Protein AF-A0A392N2R5-F1 (afdb_monomer)

Mean predicted ali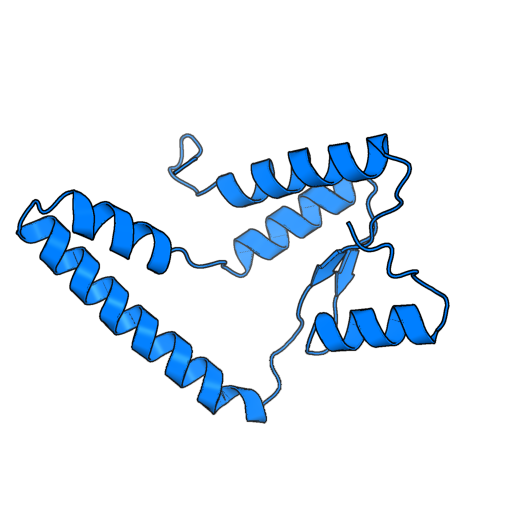gned error: 7.49 Å

Organism: NCBI:txid97028

Solvent-accessible surface area (backbone atoms only — not comparable to full-atom values): 7312 Å² total; per-residue (Å²): 133,51,53,51,99,87,65,50,77,42,52,67,51,53,52,50,50,59,50,52,50,54,40,46,74,70,71,44,84,71,71,48,62,38,63,38,57,78,56,78,86,48,52,64,58,53,48,53,57,50,51,58,38,54,53,36,47,53,52,27,52,53,21,58,77,67,68,37,64,72,50,32,56,56,25,52,69,68,55,68,72,88,47,71,63,59,50,53,53,44,53,50,49,37,52,75,72,71,38,55,75,44,77,23,80,31,54,25,68,61,45,52,53,50,34,39,76,67,70,76,41,78,88,75,80,129

Radius of gyration: 17.85 Å; Cα contacts (8 Å, |Δi|>4): 104; chains: 1; bounding box: 38×35×45 Å

Foldseek 3Di:
DDADPVRHDCVLVVVLVVVVVVCVVVVHQDEAEDFAAADPVCVVVVVVLVVVLVVLVVQCVVCVVVVVVVSVVVSVVSNDDDDPVSVVVSVVSCVVVVHHYHYDNGDRVVVVVVCCVVVNDPPPDD

pLDDT: mean 85.18, std 10.63, range [38.31, 97.56]

Secondary structure (DSSP, 8-state):
--B-TT--B-HHHHHHHHHHHHHHHTT----EEE--SPPGGGHHHHHHHHHHHHHHHHHHHHHHHTT-HHHHHHHHHHH----HHHHHHHHHHHHHTT--EEE-SS-HHHHHHHHHHTTS------

Sequence (126 aa):
MLTNEAGEVTSHLQGMFSRTIRLLEAGMKPVYVFDGKPPEMKNQELKKRLSKRAEATAGLSEAIETDNKEDIEKFSKRTVKVTKQHNDDCKRLLRLMGVPVVEAPSEAEAQCAALCKAGKASSHLL

Nearest PDB structures (foldseek):
  5k97-assembly1_A  TM=9.735E-01  e=6.599E-12  Homo sapiens
  5kse-assembly1_A  TM=9.691E-01  e=1.437E-11  Homo sapiens
  3q8l-assembly1_A  TM=9.740E-01  e=2.121E-11  Homo sapiens
  3q8m-assembly2_B  TM=9.835E-01  e=6.390E-11  Homo sapiens
  5um9-assembly1_A  TM=9.785E-01  e=5.988E-11  Homo sapiens

Structure (mmCIF, N/CA/C/O backbone):
data_AF-A0A392N2R5-F1
#
_entry.id   AF-A0A392N2R5-F1
#
loop_
_atom_site.group_PDB
_atom_site.id
_atom_site.type_symbol
_atom_site.label_atom_id
_atom_site.label_alt_id
_atom_site.label_comp_id
_atom_site.label_asym_id
_atom_site.label_entity_id
_atom_site.label_seq_id
_atom_site.pdbx_PDB_ins_code
_atom_site.Cartn_x
_atom_site.Cartn_y
_atom_site.Cartn_z
_atom_site.occupancy
_atom_site.B_iso_or_equiv
_atom_site.auth_seq_id
_atom_site.auth_comp_id
_atom_site.auth_asym_id
_atom_site.auth_atom_id
_atom_site.pdbx_PDB_model_num
ATOM 1 N N . MET A 1 1 ? -8.543 13.633 10.665 1.00 61.09 1 MET A N 1
ATOM 2 C CA . MET A 1 1 ? -8.623 12.572 9.633 1.00 61.09 1 MET A CA 1
ATOM 3 C C . MET A 1 1 ? -9.175 13.201 8.370 1.00 61.09 1 MET A C 1
ATOM 5 O O . MET A 1 1 ? -10.102 13.987 8.494 1.00 61.09 1 MET A O 1
ATOM 9 N N . LEU A 1 2 ? -8.608 12.912 7.198 1.00 75.12 2 LEU A N 1
ATOM 10 C CA . LEU A 1 2 ? -9.177 13.382 5.933 1.00 75.12 2 LEU A CA 1
ATOM 11 C C . LEU A 1 2 ? -10.258 12.399 5.496 1.00 75.12 2 LEU A C 1
ATOM 13 O O . LEU A 1 2 ? -10.019 11.188 5.491 1.00 75.12 2 LEU A O 1
ATOM 17 N N . THR A 1 3 ? -11.436 12.927 5.182 1.00 82.44 3 THR A N 1
ATOM 18 C CA . THR A 1 3 ? -12.599 12.146 4.751 1.00 82.44 3 THR A CA 1
ATOM 19 C C . THR A 1 3 ? -13.271 12.823 3.562 1.00 82.44 3 THR A C 1
ATOM 21 O O . THR A 1 3 ? -13.088 14.026 3.371 1.00 82.44 3 THR A O 1
ATOM 24 N N . ASN A 1 4 ? -13.981 12.059 2.733 1.00 82.69 4 ASN A N 1
ATOM 25 C CA . ASN A 1 4 ? -14.879 12.625 1.722 1.00 82.69 4 ASN A CA 1
ATOM 26 C C . ASN A 1 4 ? -16.245 12.984 2.341 1.00 82.69 4 ASN A C 1
ATOM 28 O O . ASN A 1 4 ? -16.473 12.770 3.531 1.00 82.69 4 ASN A O 1
ATOM 32 N N . GLU A 1 5 ? -17.166 13.506 1.530 1.00 83.50 5 GLU A N 1
ATOM 33 C CA . GLU A 1 5 ? -18.522 13.882 1.965 1.00 83.50 5 GLU A CA 1
ATOM 34 C C . GLU A 1 5 ? -19.337 12.702 2.528 1.00 83.50 5 GLU A C 1
ATOM 36 O O . GLU A 1 5 ? -20.225 12.906 3.350 1.00 83.50 5 GLU A O 1
ATOM 41 N N . ALA A 1 6 ? -19.004 11.464 2.145 1.00 81.12 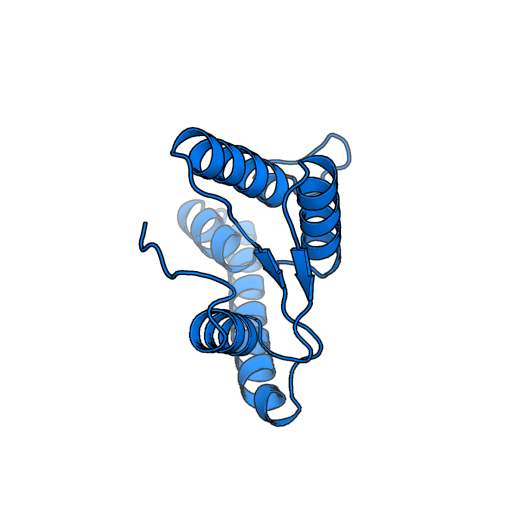6 ALA A N 1
ATOM 42 C CA . ALA A 1 6 ? -19.607 10.240 2.675 1.00 81.12 6 ALA A CA 1
ATOM 43 C C . ALA A 1 6 ? -18.946 9.743 3.982 1.00 81.12 6 ALA A C 1
ATOM 45 O O . ALA A 1 6 ? -19.345 8.713 4.524 1.00 81.12 6 ALA A O 1
ATOM 46 N N . GLY A 1 7 ? -17.933 10.450 4.500 1.00 78.31 7 GLY A N 1
ATOM 47 C CA . GLY A 1 7 ? -17.189 10.073 5.706 1.00 78.31 7 GLY A CA 1
ATOM 48 C C . GLY A 1 7 ? -16.118 8.996 5.485 1.00 78.31 7 GLY A C 1
ATOM 49 O O . GLY A 1 7 ? -15.509 8.523 6.447 1.00 78.31 7 GLY A O 1
ATOM 50 N N . GLU A 1 8 ? -15.845 8.607 4.239 1.00 78.19 8 GLU A N 1
ATOM 51 C CA . GLU A 1 8 ? -14.838 7.598 3.910 1.00 78.19 8 GLU A CA 1
ATOM 52 C C . GLU A 1 8 ? -13.429 8.184 4.031 1.00 78.19 8 GLU A C 1
ATOM 54 O O . GLU A 1 8 ? -13.166 9.309 3.609 1.00 78.19 8 GLU A O 1
ATOM 59 N N . VAL A 1 9 ? -12.494 7.419 4.595 1.00 82.19 9 VAL A N 1
ATOM 60 C CA . VAL A 1 9 ? -11.135 7.892 4.894 1.00 82.19 9 VAL A CA 1
ATOM 61 C C . VAL A 1 9 ? -10.319 8.052 3.616 1.00 82.19 9 VAL A C 1
ATOM 63 O O . VAL A 1 9 ? -9.993 7.062 2.979 1.00 82.19 9 VAL A O 1
ATOM 66 N N . THR A 1 10 ? -9.860 9.260 3.292 1.00 86.00 10 THR A N 1
ATOM 67 C CA . THR A 1 10 ? -9.105 9.544 2.052 1.00 86.00 10 THR A CA 1
ATOM 68 C C . THR A 1 10 ? -7.606 9.761 2.267 1.00 86.00 10 THR A C 1
ATOM 70 O O . THR A 1 10 ? -6.840 9.816 1.304 1.00 86.00 10 THR A O 1
ATOM 73 N N . SER A 1 11 ? -7.149 9.816 3.525 1.00 87.69 11 SER A N 1
ATOM 74 C CA . SER A 1 11 ? -5.743 10.081 3.883 1.00 87.69 11 SER A CA 1
ATOM 75 C C . SER A 1 11 ? -4.737 9.160 3.174 1.00 87.69 11 SER A C 1
ATOM 77 O O . SER A 1 11 ? -3.625 9.579 2.855 1.00 87.69 11 SER A O 1
ATOM 79 N N . HIS A 1 12 ? -5.117 7.901 2.933 1.00 88.50 12 HIS A N 1
ATOM 80 C CA . HIS A 1 12 ? -4.266 6.904 2.284 1.00 88.50 12 HIS A CA 1
ATOM 81 C C . HIS A 1 12 ? -4.014 7.236 0.803 1.00 88.50 12 HIS A C 1
ATOM 83 O O . HIS A 1 12 ? -2.880 7.115 0.339 1.00 88.50 12 HIS A O 1
ATOM 89 N N . LEU A 1 13 ? -5.029 7.739 0.093 1.00 92.31 13 LEU A N 1
ATOM 90 C CA . LEU A 1 13 ? -4.920 8.154 -1.306 1.00 92.31 13 LEU A CA 1
ATOM 91 C C . LEU A 1 13 ? -4.086 9.418 -1.448 1.00 92.31 13 LEU A C 1
ATOM 93 O O . LEU A 1 13 ? -3.161 9.446 -2.256 1.00 92.31 13 LEU A O 1
ATOM 97 N N . GLN A 1 14 ? -4.357 10.438 -0.629 1.00 91.88 14 GLN A N 1
ATOM 98 C CA . GLN A 1 14 ? -3.593 11.684 -0.679 1.00 91.88 14 GLN A CA 1
ATOM 99 C C . GLN A 1 14 ? -2.110 11.436 -0.379 1.00 91.88 14 GLN A C 1
ATOM 101 O O . GLN A 1 14 ? -1.240 11.900 -1.115 1.00 91.88 14 GLN A O 1
ATOM 106 N N . GLY A 1 15 ? -1.817 10.666 0.675 1.00 92.12 15 GLY A N 1
ATOM 107 C CA . GLY A 1 15 ? -0.445 10.326 1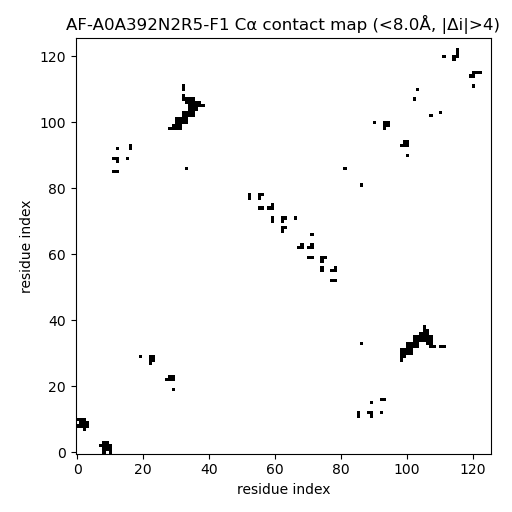.040 1.00 92.12 15 GLY A CA 1
ATOM 108 C C . GLY A 1 15 ? 0.283 9.566 -0.071 1.00 92.12 15 GLY A C 1
ATOM 109 O O . GLY A 1 15 ? 1.428 9.893 -0.387 1.00 92.12 15 GLY A O 1
ATOM 110 N N . MET A 1 16 ? -0.388 8.590 -0.692 1.00 94.81 16 MET A N 1
ATOM 111 C CA . MET A 1 16 ? 0.177 7.823 -1.801 1.00 94.81 16 MET A CA 1
ATOM 112 C C . MET A 1 16 ? 0.415 8.701 -3.034 1.00 94.81 16 MET A C 1
ATOM 114 O O . MET A 1 16 ? 1.508 8.670 -3.596 1.00 94.81 16 MET A O 1
ATOM 118 N N . PHE A 1 17 ? -0.565 9.521 -3.417 1.00 96.12 17 PHE A N 1
ATOM 119 C CA . PHE A 1 17 ? -0.492 10.418 -4.570 1.00 96.12 17 PHE A CA 1
ATOM 120 C C . PHE A 1 17 ? 0.671 11.408 -4.447 1.00 96.12 17 PHE A C 1
ATOM 122 O O . PHE A 1 17 ? 1.578 11.407 -5.280 1.00 96.12 17 PHE A O 1
ATOM 129 N N . SER A 1 18 ? 0.701 12.194 -3.364 1.00 95.56 18 SER A N 1
ATOM 130 C CA . SER A 1 18 ? 1.737 13.209 -3.150 1.00 95.56 18 SER A CA 1
ATOM 131 C C . SER A 1 18 ? 3.134 12.600 -3.058 1.00 95.56 18 SER A C 1
ATOM 133 O O . SER A 1 18 ? 4.091 13.171 -3.579 1.00 95.56 18 SER A O 1
ATOM 135 N N . ARG A 1 19 ? 3.2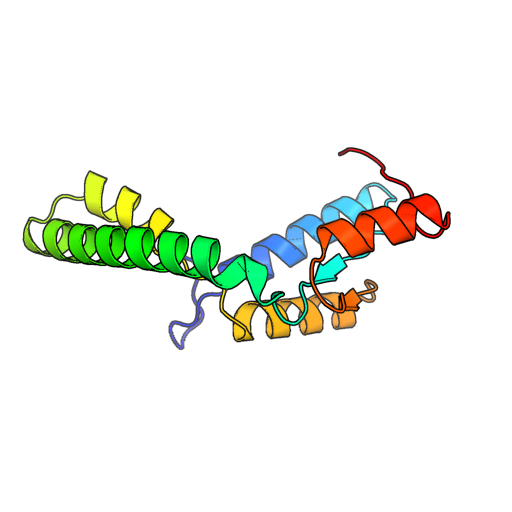77 11.437 -2.409 1.00 95.56 19 ARG A N 1
ATOM 136 C CA . ARG A 1 19 ? 4.577 10.765 -2.310 1.00 95.56 19 ARG A CA 1
ATOM 137 C C . ARG A 1 19 ? 5.036 10.240 -3.664 1.00 95.56 19 ARG A C 1
ATOM 139 O O . ARG A 1 19 ? 6.189 10.442 -4.015 1.00 95.56 19 ARG A O 1
ATOM 146 N N . THR A 1 20 ? 4.144 9.607 -4.420 1.00 96.25 20 THR A N 1
ATOM 147 C CA . THR A 1 20 ? 4.465 9.048 -5.738 1.00 96.25 20 THR A CA 1
ATOM 148 C C . THR A 1 20 ? 4.926 10.137 -6.703 1.00 96.25 20 THR A C 1
ATOM 150 O O . THR A 1 20 ? 5.937 9.954 -7.372 1.00 96.25 20 THR A O 1
ATOM 153 N N . ILE A 1 21 ? 4.251 11.293 -6.714 1.00 96.50 21 ILE A N 1
ATOM 154 C CA . ILE A 1 21 ? 4.666 12.453 -7.517 1.00 96.50 21 ILE A CA 1
ATOM 155 C C . ILE A 1 21 ? 6.090 12.873 -7.167 1.00 96.50 21 ILE A C 1
ATOM 157 O O . ILE A 1 21 ? 6.926 12.940 -8.057 1.00 96.50 21 ILE A O 1
ATOM 161 N N . ARG A 1 22 ? 6.402 13.054 -5.878 1.00 96.56 22 ARG A N 1
ATOM 162 C CA . ARG A 1 22 ? 7.753 13.452 -5.451 1.00 96.56 22 ARG A CA 1
ATOM 163 C C . ARG A 1 22 ? 8.832 12.458 -5.880 1.00 96.56 22 ARG A C 1
ATOM 165 O O . ARG A 1 22 ? 9.941 12.868 -6.202 1.00 96.56 22 ARG A O 1
ATOM 172 N N . LEU A 1 23 ? 8.524 11.158 -5.885 1.00 95.25 23 LEU A N 1
ATOM 173 C CA . LEU A 1 23 ? 9.463 10.143 -6.368 1.00 95.25 23 LEU A CA 1
ATOM 174 C C . LEU A 1 23 ? 9.721 10.292 -7.868 1.00 95.25 23 LEU A C 1
ATOM 176 O O . LEU A 1 23 ? 10.871 10.268 -8.299 1.00 95.25 23 LEU A O 1
ATOM 180 N N . LEU A 1 24 ? 8.653 10.478 -8.643 1.00 94.81 24 LEU A N 1
ATOM 181 C CA . LEU A 1 24 ? 8.731 10.677 -10.088 1.00 94.81 24 LEU A CA 1
ATOM 182 C C . LEU A 1 24 ? 9.465 11.979 -10.444 1.00 94.81 24 LEU A C 1
ATOM 184 O O . LEU A 1 24 ? 10.323 11.969 -11.322 1.00 94.81 24 LEU A O 1
ATOM 188 N N . GLU A 1 25 ? 9.185 13.076 -9.736 1.00 95.56 25 GLU A N 1
ATOM 189 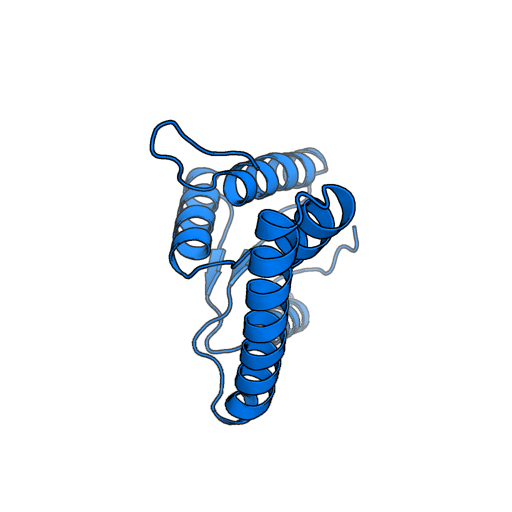C CA . GLU A 1 25 ? 9.867 14.373 -9.889 1.00 95.56 25 GLU A CA 1
ATOM 190 C C . GLU A 1 25 ? 11.367 14.277 -9.589 1.00 95.56 25 GLU A C 1
ATOM 192 O O . GLU A 1 25 ? 12.176 14.912 -10.259 1.00 95.56 25 GLU A O 1
ATOM 197 N N . ALA A 1 26 ? 11.754 13.432 -8.631 1.00 95.50 26 ALA A N 1
ATOM 198 C CA . ALA A 1 26 ? 13.151 13.129 -8.331 1.00 95.50 26 ALA A CA 1
ATOM 199 C C . ALA A 1 26 ? 13.802 12.152 -9.338 1.00 95.50 26 ALA A C 1
ATOM 201 O O . ALA A 1 26 ? 14.925 11.699 -9.121 1.00 95.50 26 ALA A O 1
ATOM 202 N N . GLY A 1 27 ? 13.113 11.793 -10.428 1.00 93.25 27 GLY A N 1
ATOM 203 C CA . GLY A 1 27 ? 13.617 10.899 -11.474 1.00 93.25 27 GLY A CA 1
ATOM 204 C C . GLY A 1 27 ? 13.580 9.410 -11.119 1.00 93.25 27 GLY A C 1
ATOM 205 O O . GLY A 1 27 ? 14.051 8.580 -11.902 1.00 93.25 27 GLY A O 1
ATOM 206 N N . MET A 1 28 ? 13.010 9.038 -9.968 1.00 93.44 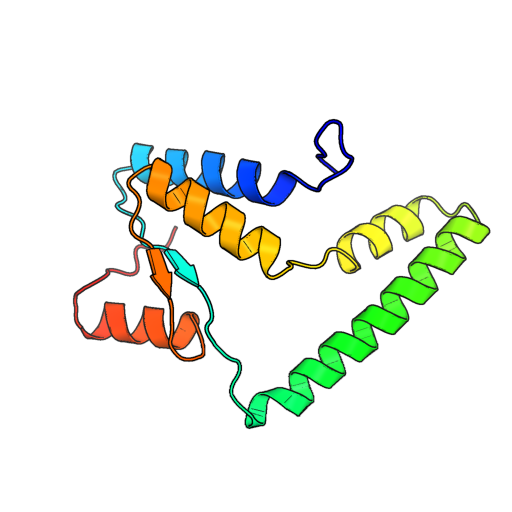28 MET A N 1
ATOM 207 C CA . MET A 1 28 ? 12.827 7.636 -9.599 1.00 93.44 28 MET A CA 1
ATOM 208 C C . MET A 1 28 ? 11.633 7.036 -10.338 1.00 93.44 28 MET A C 1
ATOM 210 O O . MET A 1 28 ? 10.618 7.685 -10.575 1.00 93.44 28 MET A O 1
ATOM 214 N N . LYS A 1 29 ? 11.735 5.746 -10.662 1.00 92.94 29 LYS A N 1
ATOM 215 C CA . LYS A 1 29 ? 10.659 4.961 -11.277 1.00 92.94 29 LYS A CA 1
ATOM 216 C C . LYS A 1 29 ? 10.128 3.965 -10.243 1.00 92.94 29 LYS A C 1
ATOM 218 O O . LYS A 1 29 ? 10.630 2.841 -10.190 1.00 92.94 29 LYS A O 1
ATOM 223 N N . PRO A 1 30 ? 9.194 4.375 -9.365 1.00 94.94 30 PRO A N 1
ATOM 224 C CA . PRO A 1 30 ? 8.722 3.514 -8.294 1.00 94.94 30 PRO A CA 1
ATOM 225 C C . PRO A 1 30 ? 7.919 2.332 -8.841 1.00 94.94 30 PRO A C 1
ATOM 227 O O . PRO A 1 30 ? 7.195 2.447 -9.828 1.00 94.94 30 PRO A O 1
ATOM 230 N N . VAL A 1 31 ? 8.012 1.203 -8.143 1.00 94.38 31 VAL A N 1
ATOM 231 C CA . VAL A 1 31 ? 7.106 0.062 -8.278 1.00 94.38 31 VAL A CA 1
ATOM 232 C C . VAL A 1 31 ? 6.548 -0.253 -6.899 1.00 94.38 31 VAL A C 1
ATOM 234 O O . VAL A 1 31 ? 7.299 -0.359 -5.930 1.00 94.38 31 VAL A O 1
ATOM 237 N N . TYR A 1 32 ? 5.228 -0.375 -6.797 1.00 95.56 32 TYR A N 1
ATOM 238 C CA . TYR A 1 32 ? 4.567 -0.675 -5.530 1.00 95.56 32 TYR A CA 1
ATOM 239 C C . TYR A 1 32 ? 4.209 -2.151 -5.457 1.00 95.56 32 TYR A C 1
ATOM 241 O O . TYR A 1 32 ? 3.605 -2.695 -6.382 1.00 95.56 32 TYR A O 1
ATOM 249 N N . VAL A 1 33 ? 4.554 -2.790 -4.342 1.00 95.19 33 VAL A N 1
ATOM 250 C CA . VAL A 1 33 ? 4.242 -4.196 -4.082 1.00 95.19 33 VAL A CA 1
ATOM 251 C C . VAL A 1 33 ? 3.227 -4.280 -2.949 1.00 95.19 33 VAL A C 1
ATOM 253 O O . VAL A 1 33 ? 3.452 -3.733 -1.872 1.00 95.19 33 VAL A O 1
ATOM 256 N N . PHE A 1 34 ? 2.108 -4.956 -3.193 1.00 93.94 34 PHE A N 1
ATOM 257 C CA . PHE A 1 34 ? 1.061 -5.182 -2.198 1.00 93.94 34 PHE A CA 1
ATOM 258 C C . PHE A 1 34 ? 1.091 -6.629 -1.713 1.00 93.94 34 PHE A C 1
ATOM 260 O O . PHE A 1 34 ? 1.316 -7.543 -2.508 1.00 93.94 34 PHE A O 1
ATOM 267 N N . ASP A 1 35 ? 0.834 -6.825 -0.418 1.00 91.00 35 ASP A N 1
ATOM 268 C CA . ASP A 1 35 ? 0.705 -8.155 0.177 1.00 91.00 35 ASP A CA 1
ATOM 269 C C . ASP A 1 35 ? -0.421 -8.960 -0.491 1.00 91.00 35 ASP A C 1
ATOM 271 O O . ASP A 1 35 ? -1.484 -8.429 -0.834 1.00 91.00 35 ASP A O 1
ATOM 275 N N . GLY A 1 36 ? -0.177 -10.261 -0.623 1.00 87.81 36 GLY A N 1
ATOM 276 C CA . GLY A 1 36 ? -1.153 -11.264 -1.019 1.00 87.81 36 GLY A CA 1
ATOM 277 C C . GLY A 1 36 ? -1.841 -11.905 0.179 1.00 87.81 36 GLY A C 1
ATOM 278 O O . GLY A 1 36 ? -2.105 -11.274 1.207 1.00 87.81 36 GLY A O 1
ATOM 279 N N . LYS A 1 37 ? -2.157 -13.198 0.053 1.00 82.81 37 LYS A N 1
ATOM 280 C CA . LYS A 1 37 ? -2.780 -13.950 1.145 1.00 82.81 37 LYS A CA 1
ATOM 281 C C . LYS A 1 37 ? -1.730 -14.220 2.234 1.00 82.81 37 LYS A C 1
ATOM 283 O O . LYS A 1 37 ? -0.695 -14.806 1.922 1.00 82.81 37 LYS A O 1
ATOM 288 N N . PRO A 1 38 ? -1.984 -13.855 3.506 1.00 75.94 38 PRO A N 1
ATOM 289 C CA . PRO A 1 38 ? -1.054 -14.153 4.590 1.00 75.94 38 PRO A CA 1
ATOM 290 C C . PRO A 1 38 ? -0.800 -15.667 4.709 1.00 75.94 38 PRO A C 1
ATOM 292 O O . PRO A 1 38 ? -1.756 -16.442 4.598 1.00 75.94 38 PRO A O 1
ATOM 295 N N . PRO A 1 39 ? 0.445 -16.103 4.974 1.00 75.00 39 PRO A N 1
ATOM 296 C CA . PRO A 1 39 ? 0.758 -17.513 5.166 1.00 75.00 39 PRO A CA 1
ATOM 297 C C . PRO A 1 39 ? 0.211 -18.004 6.513 1.00 75.00 39 PRO A C 1
ATOM 299 O O . PRO A 1 39 ? 0.115 -17.237 7.473 1.00 75.00 39 PRO A O 1
ATOM 302 N N . GLU A 1 40 ? -0.117 -19.294 6.618 1.00 73.62 40 GLU A N 1
ATOM 303 C CA . GLU A 1 40 ? -0.791 -19.857 7.802 1.00 73.62 40 GLU A CA 1
ATOM 304 C C . GLU A 1 40 ? 0.009 -19.694 9.104 1.00 73.62 40 GLU A C 1
ATOM 306 O O . GLU A 1 40 ? -0.572 -19.422 10.157 1.00 73.62 40 GLU A O 1
ATOM 311 N N . MET A 1 41 ? 1.345 -19.750 9.035 1.00 72.31 41 MET A N 1
ATOM 312 C CA . MET A 1 41 ? 2.223 -19.488 10.186 1.00 72.31 41 MET A CA 1
ATOM 313 C C . MET A 1 41 ? 2.051 -18.075 10.776 1.00 72.31 41 MET A C 1
ATOM 315 O O . MET A 1 41 ? 2.343 -17.860 11.951 1.00 72.31 41 MET A O 1
ATOM 319 N N . LYS A 1 42 ? 1.513 -17.111 10.014 1.00 64.25 42 LYS A N 1
ATOM 320 C CA . LYS A 1 42 ? 1.286 -15.726 10.461 1.00 64.25 42 LYS A CA 1
ATOM 321 C C . LYS A 1 42 ? 0.020 -15.563 11.310 1.00 64.25 42 LYS A C 1
ATOM 323 O O . LYS A 1 42 ? -0.227 -14.482 11.844 1.00 64.25 42 LYS A O 1
ATOM 328 N N . ASN A 1 43 ? -0.769 -16.623 11.497 1.00 71.00 43 ASN A N 1
ATOM 329 C CA . ASN A 1 43 ? -1.994 -16.579 12.299 1.00 71.00 43 ASN A CA 1
ATOM 330 C C . ASN A 1 43 ? -1.751 -16.159 13.756 1.00 71.00 43 ASN A C 1
ATOM 332 O O . ASN A 1 43 ? -2.587 -15.466 14.335 1.00 71.00 43 ASN A O 1
ATOM 336 N N . GLN A 1 44 ? -0.612 -16.527 14.352 1.00 74.81 44 GLN A N 1
ATOM 337 C CA . GLN A 1 44 ? -0.285 -16.118 15.723 1.00 74.81 44 GLN A CA 1
ATOM 338 C C . GLN A 1 44 ? -0.014 -14.609 15.826 1.00 74.81 44 GLN A C 1
ATOM 340 O O . GLN A 1 44 ? -0.532 -13.952 16.729 1.00 74.81 44 GLN A O 1
ATOM 345 N N . GLU A 1 45 ? 0.734 -14.040 14.878 1.00 74.19 45 GLU A N 1
ATOM 346 C CA . GLU A 1 45 ? 1.020 -12.600 14.845 1.00 74.19 45 GLU A CA 1
ATOM 347 C C . GLU A 1 45 ? -0.231 -11.785 14.487 1.00 74.19 45 GLU A C 1
ATOM 349 O O . GLU A 1 45 ? -0.509 -10.753 15.098 1.00 74.19 45 GLU A O 1
ATOM 354 N N . LEU A 1 46 ? -1.064 -12.289 13.568 1.00 71.75 46 LEU A N 1
ATOM 355 C CA . LEU A 1 46 ? -2.370 -11.698 13.274 1.00 71.75 46 LEU A CA 1
ATOM 356 C C . LEU A 1 46 ? -3.262 -11.660 14.520 1.00 71.75 46 LEU A C 1
ATOM 358 O O . LEU A 1 46 ? -3.862 -10.621 14.792 1.00 71.75 46 LEU A O 1
ATOM 362 N N . LYS A 1 47 ? -3.301 -12.738 15.316 1.00 77.06 47 LYS A N 1
ATOM 363 C CA . LYS A 1 47 ? -4.035 -12.775 16.593 1.00 77.06 47 LYS A CA 1
ATOM 364 C C . LYS A 1 47 ? -3.497 -11.757 17.600 1.00 77.06 47 LYS A C 1
ATOM 366 O O . LYS A 1 47 ? -4.292 -11.021 18.179 1.00 77.06 47 LYS A O 1
ATOM 371 N N . LYS A 1 48 ? -2.174 -11.637 17.761 1.00 79.12 48 LYS A N 1
ATOM 372 C CA . LYS A 1 48 ? -1.567 -10.606 18.627 1.00 79.12 48 LYS A CA 1
ATOM 373 C C . LYS A 1 48 ? -1.936 -9.193 18.174 1.00 79.12 48 LYS A C 1
ATOM 3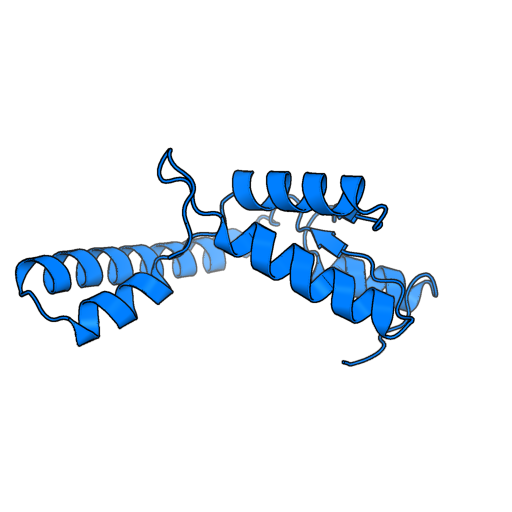75 O O . LYS A 1 48 ? -2.308 -8.358 18.998 1.00 79.12 48 LYS A O 1
ATOM 380 N N . ARG A 1 49 ? -1.885 -8.925 16.864 1.00 73.38 49 ARG A N 1
ATOM 381 C CA . ARG A 1 49 ? -2.253 -7.620 16.295 1.00 73.38 49 ARG A CA 1
ATOM 382 C C . ARG A 1 49 ? -3.744 -7.320 16.452 1.00 73.38 49 ARG A C 1
ATOM 384 O O . ARG A 1 49 ? -4.104 -6.159 16.610 1.00 73.38 49 ARG A O 1
ATOM 391 N N . LEU A 1 50 ? -4.601 -8.340 16.412 1.00 77.50 50 LEU A N 1
ATOM 392 C CA . LEU A 1 50 ? -6.030 -8.208 16.701 1.00 77.50 50 LEU A CA 1
ATOM 393 C C . LEU A 1 50 ? -6.280 -7.904 18.185 1.00 77.50 50 LEU A C 1
ATOM 395 O O . LEU A 1 50 ? -7.018 -6.965 18.462 1.00 77.50 50 LEU A O 1
ATOM 399 N N . SER A 1 51 ? -5.618 -8.604 19.115 1.00 79.94 51 SER A N 1
ATOM 400 C CA . SER A 1 51 ? -5.742 -8.352 20.566 1.00 79.94 51 SER A CA 1
ATOM 401 C C . SER A 1 51 ? -5.340 -6.927 20.934 1.00 79.94 51 SER A C 1
ATOM 403 O O . SER A 1 51 ? -6.143 -6.180 21.482 1.00 79.94 51 SER A O 1
ATOM 405 N N . LYS A 1 52 ? -4.144 -6.491 20.508 1.00 77.94 52 LYS A N 1
ATOM 406 C CA . LYS A 1 52 ? -3.658 -5.122 20.761 1.00 77.94 52 LYS A CA 1
ATOM 407 C C . LYS A 1 52 ? -4.591 -4.048 20.197 1.00 77.94 52 LYS A C 1
ATOM 409 O O . LYS A 1 52 ? -4.661 -2.942 20.723 1.00 77.94 52 LYS A O 1
ATOM 414 N N . ARG A 1 53 ? -5.290 -4.348 19.097 1.00 72.50 53 ARG A N 1
ATOM 415 C CA . ARG A 1 53 ? -6.288 -3.442 18.513 1.00 72.50 53 ARG A CA 1
ATOM 416 C C . ARG A 1 53 ? -7.589 -3.439 19.297 1.00 72.50 53 ARG A C 1
ATOM 418 O O . ARG A 1 53 ? -8.149 -2.365 19.460 1.00 72.50 53 ARG A O 1
ATOM 425 N N . ALA A 1 54 ? -8.062 -4.592 19.763 1.00 79.81 54 ALA A N 1
ATOM 426 C CA . ALA A 1 54 ? -9.238 -4.666 20.624 1.00 79.81 54 ALA A CA 1
ATOM 427 C C . ALA A 1 54 ? -9.017 -3.844 21.902 1.00 79.81 54 ALA A C 1
ATOM 429 O O . ALA A 1 54 ? -9.837 -2.988 22.218 1.00 79.81 54 ALA A O 1
ATOM 430 N N . GLU A 1 55 ? -7.853 -3.996 22.536 1.00 82.00 55 GLU A N 1
ATOM 431 C CA . GLU A 1 55 ? -7.430 -3.187 23.687 1.00 82.00 55 GLU A CA 1
ATOM 432 C C . GLU A 1 55 ? -7.381 -1.687 23.351 1.00 82.00 55 GLU A C 1
ATOM 434 O O . GLU A 1 55 ? -7.950 -0.871 24.068 1.00 82.00 55 GLU A O 1
ATOM 439 N N . ALA A 1 56 ? -6.769 -1.305 22.223 1.00 76.19 56 ALA A N 1
ATOM 440 C CA . ALA A 1 56 ? -6.712 0.100 21.804 1.00 76.19 56 ALA A CA 1
ATOM 441 C C . ALA A 1 56 ? -8.087 0.690 21.439 1.00 76.19 56 ALA A C 1
ATOM 443 O O . ALA A 1 56 ? -8.285 1.893 21.576 1.00 76.19 56 ALA A O 1
ATOM 444 N N . THR A 1 57 ? -9.024 -0.135 20.965 1.00 79.88 57 THR A N 1
ATOM 445 C CA . THR A 1 57 ? -10.395 0.294 20.644 1.00 79.88 57 THR A CA 1
ATOM 446 C C . THR A 1 57 ? -11.208 0.485 21.921 1.00 79.88 57 THR A C 1
ATOM 448 O O . THR A 1 57 ? -11.931 1.469 22.029 1.00 79.88 57 THR A O 1
ATOM 451 N N . ALA A 1 58 ? -11.041 -0.403 22.907 1.00 82.75 58 ALA A N 1
ATOM 452 C CA . ALA A 1 58 ? -11.644 -0.252 24.228 1.00 82.75 58 ALA A CA 1
ATOM 453 C C . ALA A 1 58 ? -11.132 1.017 24.932 1.00 82.75 58 ALA A C 1
ATOM 455 O O . ALA A 1 58 ? -11.939 1.836 25.360 1.00 82.75 58 ALA A O 1
ATOM 456 N N . GLY A 1 59 ? -9.812 1.241 24.933 1.00 80.31 59 GLY A N 1
ATOM 457 C CA . GLY A 1 59 ? -9.216 2.459 25.493 1.00 80.31 59 GLY A CA 1
ATOM 458 C C . GLY A 1 59 ? -9.641 3.742 24.768 1.00 80.31 59 GLY A C 1
ATOM 459 O O . GLY A 1 59 ? -9.763 4.786 25.398 1.00 80.31 59 GLY A O 1
ATOM 460 N N . LEU A 1 60 ? -9.927 3.679 23.459 1.00 80.88 60 LEU A N 1
ATOM 461 C CA . LEU A 1 60 ? -10.506 4.814 22.733 1.00 80.88 60 LEU A CA 1
ATOM 462 C C . LEU A 1 60 ? -11.937 5.115 23.198 1.00 80.88 60 LEU A C 1
ATOM 464 O O . LEU A 1 60 ? -12.273 6.281 23.363 1.00 80.88 60 LEU A O 1
ATOM 468 N N . SER A 1 61 ? -12.766 4.085 23.403 1.00 82.50 61 SER A N 1
ATOM 469 C CA . SER A 1 61 ? -14.142 4.254 23.896 1.00 82.50 61 SER A CA 1
ATOM 470 C C . SER A 1 61 ? -14.153 4.903 25.279 1.00 82.50 61 SER A C 1
ATOM 472 O O . SER A 1 61 ? -14.849 5.889 25.486 1.00 82.50 61 SER A O 1
ATOM 474 N N . GLU A 1 62 ? -13.311 4.413 26.189 1.00 86.38 62 GLU A N 1
ATOM 475 C CA . GLU A 1 62 ? -13.166 4.963 27.540 1.00 86.38 62 GLU A CA 1
ATOM 476 C C . GLU A 1 62 ? -12.639 6.409 27.523 1.00 86.38 62 GLU A C 1
ATOM 478 O O . GLU A 1 62 ? -13.143 7.272 28.241 1.00 86.38 62 GLU A O 1
ATOM 483 N N . ALA A 1 63 ? -11.669 6.717 26.656 1.00 83.69 63 ALA A N 1
ATOM 484 C CA . ALA A 1 63 ? -11.155 8.078 26.500 1.00 83.69 63 ALA A CA 1
ATOM 485 C C . ALA A 1 63 ? -12.218 9.054 25.958 1.00 83.69 63 ALA A C 1
ATOM 487 O O . ALA A 1 63 ? -12.229 10.220 26.347 1.00 83.69 63 ALA A O 1
ATOM 488 N N . ILE A 1 64 ? -13.118 8.582 25.084 1.00 84.00 64 ILE A N 1
ATOM 489 C CA . ILE A 1 64 ? -14.266 9.361 24.593 1.00 84.00 64 ILE A CA 1
ATOM 490 C C . ILE A 1 64 ? -15.279 9.590 25.720 1.00 84.00 64 ILE A C 1
ATOM 492 O O . ILE A 1 64 ? -15.756 10.709 25.881 1.00 84.00 64 ILE A O 1
ATOM 496 N N . GLU A 1 65 ? -15.583 8.562 26.516 1.00 87.44 65 GLU A N 1
ATOM 497 C CA . GLU A 1 65 ? -16.510 8.667 27.653 1.00 87.44 65 GLU A CA 1
ATOM 498 C C . GLU A 1 65 ? -15.999 9.617 28.746 1.00 87.44 65 GLU A C 1
ATOM 500 O O . GLU A 1 65 ? -16.787 10.314 29.382 1.00 87.44 65 GLU A O 1
ATOM 505 N N . THR A 1 66 ? -14.681 9.678 28.940 1.00 89.94 66 THR A N 1
ATOM 506 C CA . THR A 1 66 ? -14.022 10.535 29.940 1.00 89.94 66 THR A CA 1
ATOM 507 C C . THR A 1 66 ? -13.615 11.921 29.410 1.00 89.94 66 THR A C 1
ATOM 509 O O . THR A 1 66 ? -13.019 12.696 30.154 1.00 89.94 66 THR A O 1
ATOM 512 N N . ASP A 1 67 ? -13.928 12.246 28.145 1.00 87.75 67 ASP A N 1
ATOM 513 C CA . ASP A 1 67 ? -13.526 13.471 27.416 1.00 87.75 67 ASP A CA 1
ATOM 514 C C . ASP A 1 67 ? -12.018 13.803 27.519 1.00 87.75 67 ASP A C 1
ATOM 516 O O . ASP A 1 67 ? -11.584 14.960 27.482 1.00 87.75 67 ASP A O 1
ATOM 520 N N . ASN A 1 68 ? -11.175 12.772 27.632 1.00 87.88 68 ASN A N 1
ATOM 521 C CA . ASN A 1 68 ? -9.728 12.942 27.696 1.00 87.88 68 ASN A CA 1
ATOM 522 C C . ASN A 1 68 ? -9.144 13.095 26.283 1.00 87.88 68 ASN A C 1
ATOM 524 O O . ASN A 1 68 ? -8.763 12.130 25.617 1.00 87.88 68 ASN A O 1
ATOM 528 N N . LYS A 1 69 ? -9.049 14.346 25.829 1.00 84.94 69 LYS A N 1
ATOM 529 C CA . LYS A 1 69 ? -8.614 14.713 24.470 1.00 84.94 69 LYS A CA 1
ATOM 530 C C . LYS A 1 69 ? -7.232 14.179 24.076 1.00 84.94 69 LYS A C 1
ATOM 532 O O . LYS A 1 69 ? -7.048 13.818 22.912 1.00 84.94 69 LYS A O 1
ATOM 537 N N . GLU A 1 70 ? -6.281 14.100 25.008 1.00 85.06 70 GLU A N 1
ATOM 538 C CA . GLU A 1 70 ? -4.937 13.575 24.718 1.00 85.06 70 GLU A CA 1
ATOM 539 C C . GLU A 1 70 ? -4.977 12.076 24.397 1.00 85.06 70 GLU A C 1
ATOM 541 O O . GLU A 1 70 ? -4.387 11.616 23.411 1.00 85.06 70 GLU A O 1
ATOM 546 N N . ASP A 1 71 ? -5.723 11.312 25.194 1.00 81.38 71 ASP A N 1
ATOM 547 C CA . ASP A 1 71 ? -5.867 9.875 24.989 1.00 81.38 71 ASP A CA 1
ATOM 548 C C . ASP A 1 71 ? -6.750 9.555 23.776 1.00 81.38 71 ASP A C 1
ATOM 550 O O . ASP A 1 71 ? -6.422 8.636 23.018 1.00 81.38 71 ASP A O 1
ATOM 554 N N . ILE A 1 72 ? -7.780 10.364 23.491 1.00 80.06 72 ILE A N 1
ATOM 555 C CA . ILE A 1 72 ? -8.575 10.260 22.256 1.00 80.06 72 ILE A CA 1
ATOM 556 C C . ILE A 1 72 ? -7.663 10.349 21.028 1.00 80.06 72 ILE A C 1
ATOM 558 O O . ILE A 1 72 ? -7.713 9.480 20.153 1.00 80.06 72 ILE A O 1
ATOM 562 N N . GLU A 1 73 ? -6.789 11.356 20.945 1.00 78.62 73 GLU A N 1
ATOM 563 C CA . GLU A 1 73 ? -5.915 11.523 19.780 1.00 78.62 73 GLU A CA 1
ATOM 564 C C . GLU A 1 73 ? -4.904 10.367 19.652 1.00 78.62 73 GLU A C 1
ATOM 566 O O . GLU A 1 73 ? -4.642 9.848 18.556 1.00 78.62 73 GLU A O 1
ATOM 571 N N . LYS A 1 74 ? -4.357 9.916 20.783 1.00 80.31 74 LYS A N 1
ATOM 572 C CA . LYS A 1 74 ? -3.386 8.820 20.861 1.00 80.31 74 LYS A CA 1
ATOM 573 C C . LYS A 1 74 ? -3.985 7.475 20.454 1.00 80.31 74 LYS A C 1
ATOM 575 O O . LYS A 1 74 ? -3.374 6.751 19.658 1.00 80.31 74 LYS A O 1
ATOM 580 N N . PHE A 1 75 ? -5.159 7.122 20.973 1.00 76.50 75 PHE A N 1
ATOM 581 C CA . PHE A 1 75 ? -5.829 5.862 20.650 1.00 76.50 75 PHE A CA 1
ATOM 582 C C . PHE A 1 75 ? -6.478 5.890 19.260 1.00 76.50 75 PHE A C 1
ATOM 584 O O . PHE A 1 75 ? -6.457 4.870 18.565 1.00 76.50 75 PHE A O 1
ATOM 591 N N . SER A 1 76 ? -6.928 7.057 18.786 1.00 72.69 76 SER A N 1
ATOM 592 C CA . SER A 1 76 ? -7.431 7.253 17.418 1.00 72.69 76 SER A CA 1
ATOM 593 C C . SER A 1 76 ? -6.367 6.912 16.366 1.00 72.69 76 SER A C 1
ATOM 595 O O . SER A 1 76 ? -6.609 6.127 15.449 1.00 72.69 76 SER A O 1
ATOM 597 N N . LYS A 1 77 ? -5.123 7.381 16.542 1.00 73.38 77 LYS A N 1
ATOM 598 C CA . LYS A 1 77 ? -4.008 7.030 15.637 1.00 73.38 77 LYS A CA 1
ATOM 599 C C . LYS A 1 77 ? -3.699 5.526 15.629 1.00 73.38 77 LYS A C 1
ATOM 601 O O . LYS A 1 77 ? -3.306 4.985 14.597 1.00 73.38 77 LYS A O 1
ATOM 606 N N . ARG A 1 78 ? -3.882 4.837 16.761 1.00 73.62 78 ARG A N 1
ATOM 607 C CA . ARG A 1 78 ? -3.598 3.394 16.917 1.00 73.62 78 ARG A CA 1
ATOM 608 C C . ARG A 1 78 ? -4.698 2.486 16.364 1.00 73.62 78 ARG A C 1
ATOM 610 O O . ARG A 1 78 ? -4.422 1.328 16.049 1.00 73.62 78 ARG A O 1
ATOM 617 N N . THR A 1 79 ? -5.920 2.995 16.231 1.00 66.81 79 THR A N 1
ATOM 618 C CA . THR A 1 79 ? -7.079 2.245 15.722 1.00 66.81 79 THR A CA 1
ATOM 619 C C . THR A 1 79 ? -7.223 2.313 14.201 1.00 66.81 79 THR A C 1
ATOM 621 O O . THR A 1 79 ? -7.963 1.505 13.635 1.00 66.81 79 THR A O 1
ATOM 624 N N . VAL A 1 80 ? -6.468 3.182 13.509 1.00 69.25 80 VAL A N 1
ATOM 625 C CA . VAL A 1 80 ? -6.494 3.277 12.039 1.00 69.25 80 VAL A CA 1
ATOM 626 C C . VAL A 1 80 ? -6.185 1.918 11.404 1.00 69.25 80 VAL A C 1
ATOM 628 O O . VAL A 1 80 ? -5.075 1.381 11.473 1.00 69.25 80 VAL A O 1
ATOM 631 N N . LYS A 1 81 ? -7.198 1.353 10.744 1.00 71.25 81 LYS A N 1
ATOM 632 C CA . LYS A 1 81 ? -7.113 0.082 10.031 1.00 71.25 81 LYS A CA 1
ATOM 633 C C . LYS A 1 81 ? -6.946 0.350 8.542 1.00 71.25 81 LYS A C 1
ATOM 635 O O . LYS A 1 81 ? -7.841 0.877 7.889 1.00 71.25 81 LYS A O 1
ATOM 640 N N . VAL A 1 82 ? -5.828 -0.102 7.981 1.00 76.06 82 VAL A N 1
ATOM 641 C CA . VAL A 1 82 ? -5.741 -0.306 6.532 1.00 76.06 82 VAL A CA 1
ATOM 642 C C . VAL A 1 82 ? -6.639 -1.491 6.186 1.00 76.06 82 VAL A C 1
ATOM 644 O O . VAL A 1 82 ? -6.429 -2.607 6.674 1.00 76.06 82 VAL A O 1
ATOM 647 N N . THR A 1 83 ? -7.702 -1.224 5.437 1.00 82.62 83 THR A N 1
ATOM 648 C CA . THR A 1 83 ? -8.652 -2.230 4.967 1.00 82.62 83 THR A CA 1
ATOM 649 C C . THR A 1 83 ? -8.216 -2.758 3.604 1.00 82.62 83 THR A C 1
ATOM 651 O O . THR A 1 83 ? -7.353 -2.179 2.944 1.00 82.62 83 THR A O 1
ATOM 654 N N . LYS A 1 84 ? -8.830 -3.861 3.163 1.00 85.31 84 LYS A N 1
ATOM 655 C CA . LYS A 1 84 ? -8.647 -4.340 1.790 1.00 85.31 84 LYS A CA 1
ATOM 656 C C . LYS A 1 84 ? -9.073 -3.270 0.773 1.00 85.31 84 LYS A C 1
ATOM 658 O O . LYS A 1 84 ? -8.346 -3.046 -0.183 1.00 85.31 84 LYS A O 1
ATOM 663 N N . GLN A 1 85 ? -10.163 -2.554 1.059 1.00 87.44 85 GLN A N 1
ATOM 664 C CA . GLN A 1 85 ? -10.649 -1.461 0.221 1.00 87.44 85 GLN A CA 1
ATOM 665 C C . GLN A 1 85 ? -9.595 -0.361 0.041 1.00 87.44 85 GLN A C 1
ATOM 667 O O . GLN A 1 85 ? -9.285 -0.020 -1.090 1.00 87.44 85 GLN A O 1
ATOM 672 N N . HIS A 1 86 ? -8.942 0.092 1.120 1.00 89.75 86 HIS A N 1
ATOM 673 C CA . HIS A 1 86 ? -7.871 1.095 1.015 1.00 89.75 86 HIS A CA 1
ATOM 674 C C . HIS A 1 86 ? -6.716 0.635 0.113 1.00 89.75 86 HIS A C 1
ATOM 676 O O . HIS A 1 86 ? -6.119 1.433 -0.609 1.00 89.75 86 HIS A O 1
ATOM 682 N N . ASN A 1 87 ? -6.376 -0.658 0.155 1.00 91.19 87 ASN A N 1
ATOM 683 C CA . ASN A 1 87 ? -5.361 -1.209 -0.738 1.00 91.19 87 ASN A CA 1
ATOM 684 C C . ASN A 1 87 ? -5.849 -1.205 -2.189 1.00 91.19 87 ASN A C 1
ATOM 686 O O . ASN A 1 87 ? -5.093 -0.811 -3.072 1.00 91.19 87 ASN A O 1
ATOM 690 N N . ASP A 1 88 ? -7.089 -1.618 -2.437 1.00 93.19 88 ASP A N 1
ATOM 691 C CA . ASP A 1 88 ? -7.667 -1.666 -3.780 1.00 93.19 88 ASP A CA 1
ATOM 692 C C . ASP A 1 88 ? -7.805 -0.255 -4.389 1.00 93.19 88 ASP A C 1
ATOM 694 O O . ASP A 1 88 ? -7.449 -0.053 -5.555 1.00 93.19 88 ASP A O 1
ATOM 698 N N . ASP A 1 89 ? -8.181 0.743 -3.586 1.00 93.81 89 ASP A N 1
ATOM 699 C CA . ASP A 1 89 ? -8.235 2.150 -3.991 1.00 93.81 89 ASP A CA 1
ATOM 700 C C . ASP A 1 89 ? -6.832 2.693 -4.317 1.00 93.81 89 ASP A C 1
ATOM 702 O O . ASP A 1 89 ? -6.628 3.302 -5.370 1.00 93.81 89 ASP A O 1
ATOM 706 N N . CYS A 1 90 ? -5.824 2.399 -3.483 1.00 95.06 90 CYS A N 1
ATOM 707 C CA . CYS A 1 90 ? -4.423 2.737 -3.763 1.00 95.06 90 CYS A CA 1
ATOM 708 C C . CYS A 1 90 ? -3.905 2.074 -5.047 1.00 95.06 90 CYS A C 1
ATOM 710 O O . CYS A 1 90 ? -3.247 2.730 -5.855 1.00 95.06 90 CYS A O 1
ATOM 712 N N . LYS A 1 91 ? -4.192 0.784 -5.265 1.00 95.50 91 LYS A N 1
ATOM 713 C CA . LYS A 1 91 ? -3.802 0.074 -6.495 1.00 95.50 91 LYS A CA 1
ATOM 714 C C . LYS A 1 91 ? -4.430 0.735 -7.718 1.00 95.50 91 LYS A C 1
ATOM 716 O O . LYS A 1 91 ? -3.756 0.908 -8.732 1.00 95.50 91 LYS A O 1
ATOM 721 N N . ARG A 1 92 ? -5.711 1.109 -7.634 1.00 96.62 92 ARG A N 1
ATOM 722 C CA . ARG A 1 92 ? -6.418 1.813 -8.710 1.00 96.62 92 ARG A CA 1
ATOM 723 C C . ARG A 1 92 ? -5.786 3.174 -8.988 1.00 96.62 92 ARG A C 1
ATOM 725 O O . ARG A 1 92 ? -5.504 3.466 -10.145 1.00 96.62 92 ARG A O 1
ATOM 732 N N . LEU A 1 93 ? -5.520 3.961 -7.948 1.00 97.12 93 LEU A N 1
ATOM 733 C CA . LEU A 1 93 ? -4.846 5.253 -8.054 1.00 97.12 93 LEU A CA 1
ATOM 734 C C . LEU A 1 93 ? -3.491 5.125 -8.762 1.00 97.12 93 LEU A C 1
ATOM 736 O O . LEU A 1 93 ? -3.256 5.803 -9.755 1.00 97.12 93 LEU A O 1
ATOM 740 N N . LEU A 1 94 ? -2.624 4.221 -8.300 1.00 97.19 94 LEU A N 1
ATOM 741 C CA . LEU A 1 94 ? -1.290 4.022 -8.875 1.00 97.19 94 LEU A CA 1
ATOM 742 C C . LEU A 1 94 ? -1.353 3.599 -10.349 1.00 97.19 94 LEU A C 1
ATOM 744 O O . LEU A 1 94 ? -0.610 4.132 -11.170 1.00 97.19 94 LEU A O 1
ATOM 748 N N . ARG A 1 95 ? -2.291 2.709 -10.704 1.00 96.38 95 ARG A N 1
ATOM 749 C CA . ARG A 1 95 ? -2.533 2.317 -12.102 1.00 96.38 95 ARG A CA 1
ATOM 750 C C . ARG A 1 95 ? -2.967 3.508 -12.962 1.00 96.38 95 ARG A C 1
ATOM 752 O O . ARG A 1 95 ? -2.467 3.650 -14.072 1.00 96.38 95 ARG A O 1
ATOM 759 N N . LEU A 1 96 ? -3.844 4.379 -12.453 1.00 97.56 96 LEU A N 1
ATOM 760 C CA . LEU A 1 96 ? -4.263 5.605 -13.150 1.00 97.56 96 LEU A CA 1
ATOM 761 C C . LEU A 1 96 ? -3.114 6.611 -13.310 1.00 97.56 96 LEU A C 1
ATOM 763 O O . LEU A 1 96 ? -3.053 7.309 -14.315 1.00 97.56 96 LEU A O 1
ATOM 767 N N . MET A 1 97 ? -2.182 6.655 -12.356 1.00 96.56 97 MET A N 1
ATOM 768 C CA . MET A 1 97 ? -0.958 7.460 -12.448 1.00 96.56 97 MET A CA 1
ATOM 769 C C . MET A 1 97 ? 0.094 6.869 -13.405 1.00 96.56 97 MET A C 1
ATOM 771 O O . MET A 1 97 ? 1.147 7.473 -13.590 1.00 96.56 97 MET A O 1
ATOM 775 N N . GLY A 1 98 ? -0.147 5.687 -13.987 1.00 96.12 98 GLY A N 1
ATOM 776 C CA . GLY A 1 98 ? 0.819 4.991 -14.842 1.00 96.12 98 GLY A CA 1
ATOM 777 C C . GLY A 1 98 ? 1.969 4.326 -14.078 1.00 96.12 98 GLY A C 1
ATOM 778 O O . GLY A 1 98 ? 2.986 3.980 -14.677 1.00 96.12 98 GLY A O 1
ATOM 779 N N . VAL A 1 99 ? 1.829 4.136 -12.763 1.00 96.44 99 VAL A N 1
ATOM 780 C CA . VAL A 1 99 ? 2.857 3.533 -11.907 1.00 96.44 99 VAL A CA 1
ATOM 781 C C . VAL A 1 99 ? 2.629 2.022 -11.790 1.00 96.44 99 VAL A C 1
ATOM 783 O O . VAL A 1 99 ? 1.510 1.589 -11.498 1.00 96.44 99 VAL A O 1
ATOM 786 N N . PRO A 1 100 ? 3.667 1.189 -11.999 1.00 95.38 100 PRO A N 1
ATOM 787 C CA . PRO A 1 100 ? 3.525 -0.258 -11.942 1.00 95.38 100 PRO A CA 1
ATOM 788 C C . PRO A 1 100 ? 3.201 -0.747 -10.525 1.00 95.38 100 PRO A C 1
ATOM 790 O O . PRO A 1 100 ? 3.795 -0.324 -9.529 1.00 95.38 100 PRO A O 1
ATOM 793 N N . VAL A 1 101 ? 2.271 -1.699 -10.464 1.00 96.00 101 VAL A N 1
ATOM 794 C CA . VAL A 1 101 ? 1.803 -2.341 -9.235 1.00 96.00 101 VAL A CA 1
ATOM 795 C C . VAL A 1 101 ? 1.980 -3.849 -9.359 1.00 96.00 101 VAL A C 1
ATOM 797 O O . VAL A 1 101 ? 1.525 -4.449 -10.332 1.00 96.00 101 VAL A O 1
ATOM 800 N N . VAL A 1 102 ? 2.600 -4.459 -8.353 1.00 94.88 102 VAL A N 1
ATOM 801 C CA . VAL A 1 102 ? 2.805 -5.906 -8.240 1.00 94.88 102 VAL A CA 1
ATOM 802 C C . VAL A 1 102 ? 2.019 -6.426 -7.043 1.00 94.88 102 VAL A C 1
ATOM 804 O O . VAL A 1 102 ? 2.041 -5.839 -5.963 1.00 94.88 102 VAL A O 1
ATOM 807 N N . GLU A 1 103 ? 1.338 -7.550 -7.223 1.00 94.12 103 GLU A N 1
ATOM 808 C CA . GLU A 1 103 ? 0.681 -8.263 -6.130 1.00 94.12 103 GLU A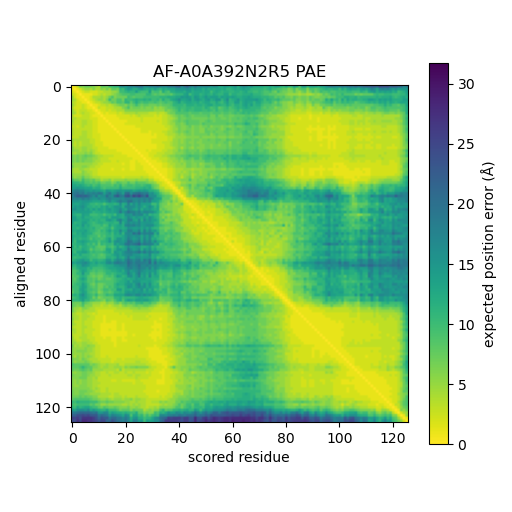 CA 1
ATOM 809 C C . GLU A 1 103 ? 1.542 -9.467 -5.755 1.00 94.12 103 GLU A C 1
ATOM 811 O O . GLU A 1 103 ? 1.823 -10.325 -6.593 1.00 94.12 103 GLU A O 1
ATOM 816 N N . ALA A 1 104 ? 2.024 -9.495 -4.514 1.00 93.75 104 ALA A N 1
ATOM 817 C CA . ALA A 1 104 ? 2.813 -10.607 -4.014 1.00 93.75 104 ALA A CA 1
ATOM 818 C C . ALA A 1 104 ? 1.909 -11.831 -3.785 1.00 93.75 104 ALA A C 1
ATOM 820 O O . ALA A 1 104 ? 0.743 -11.675 -3.425 1.00 93.75 104 ALA A O 1
ATOM 821 N N . PRO A 1 105 ? 2.425 -13.064 -3.918 1.00 91.12 105 PRO A N 1
ATOM 822 C CA . PRO A 1 105 ? 1.661 -14.259 -3.555 1.00 91.12 105 PRO A CA 1
ATOM 823 C C . PRO A 1 105 ? 1.378 -14.327 -2.046 1.00 91.12 105 PRO A C 1
ATOM 825 O O . PRO A 1 105 ? 0.346 -14.848 -1.626 1.00 91.12 105 PRO A O 1
ATOM 828 N N . SER A 1 106 ? 2.291 -13.784 -1.237 1.00 89.81 106 SER A N 1
ATOM 829 C CA . SER A 1 106 ? 2.226 -13.779 0.222 1.00 89.81 106 SER A CA 1
ATOM 830 C C . SER A 1 106 ? 2.692 -12.422 0.755 1.00 89.81 106 SER A C 1
ATOM 832 O O . SER A 1 106 ? 1.892 -11.494 0.810 1.00 89.81 106 SER A O 1
ATOM 834 N N . GLU A 1 107 ? 3.975 -12.254 1.071 1.00 90.00 107 GLU A N 1
ATOM 835 C CA . GLU A 1 107 ? 4.493 -11.017 1.665 1.00 90.00 107 GLU A CA 1
ATOM 836 C C . GLU A 1 107 ? 5.157 -10.108 0.625 1.00 90.00 107 GLU A C 1
ATOM 838 O O . GLU A 1 107 ? 5.980 -10.551 -0.183 1.00 90.00 107 GLU A O 1
ATOM 843 N N . ALA A 1 108 ? 4.829 -8.818 0.672 1.00 91.31 108 ALA A N 1
ATOM 844 C CA . ALA A 1 108 ? 5.370 -7.794 -0.209 1.00 91.31 108 ALA A CA 1
ATOM 845 C C . ALA A 1 108 ? 6.887 -7.650 -0.049 1.00 91.31 108 ALA A C 1
ATOM 847 O O . ALA A 1 108 ? 7.594 -7.519 -1.042 1.00 91.31 108 ALA A O 1
ATOM 848 N N . GLU A 1 109 ? 7.403 -7.745 1.178 1.00 91.50 109 GLU A N 1
ATOM 849 C CA . GLU A 1 109 ? 8.841 -7.648 1.459 1.00 91.50 109 GLU A CA 1
ATOM 850 C C . GLU A 1 109 ? 9.640 -8.758 0.762 1.00 91.50 109 GLU A C 1
ATOM 852 O O . GLU A 1 109 ? 10.661 -8.489 0.124 1.00 91.50 109 GLU A O 1
ATOM 857 N N . ALA A 1 110 ? 9.136 -9.996 0.804 1.00 91.62 110 ALA A N 1
ATOM 858 C CA . ALA A 1 110 ? 9.752 -11.129 0.118 1.00 91.62 110 ALA A CA 1
ATOM 859 C C . ALA A 1 110 ? 9.768 -10.921 -1.405 1.00 91.62 110 ALA A C 1
ATOM 861 O O . ALA A 1 110 ? 10.772 -11.190 -2.069 1.00 91.62 110 ALA A O 1
ATOM 862 N N . GLN A 1 111 ? 8.677 -10.386 -1.957 1.00 93.94 111 GLN A N 1
ATOM 863 C CA . GLN A 1 111 ? 8.571 -10.070 -3.378 1.00 93.94 111 GLN A CA 1
ATOM 864 C C . GLN A 1 111 ? 9.493 -8.905 -3.783 1.00 93.94 111 GLN A C 1
ATOM 866 O O . GLN A 1 111 ? 10.147 -8.990 -4.822 1.00 93.94 111 GLN A O 1
ATOM 871 N N . CYS A 1 112 ? 9.620 -7.856 -2.964 1.00 92.75 112 CYS A N 1
ATOM 872 C CA . CYS A 1 112 ? 10.591 -6.777 -3.170 1.00 92.75 112 CYS A CA 1
ATOM 873 C C . CYS A 1 112 ? 12.024 -7.322 -3.210 1.00 92.75 112 CYS A C 1
ATOM 875 O O . CYS A 1 112 ? 12.776 -7.025 -4.138 1.00 92.75 112 CYS A O 1
ATOM 877 N N . ALA A 1 113 ? 12.390 -8.179 -2.251 1.00 92.62 113 ALA A N 1
ATOM 878 C CA . ALA A 1 113 ? 13.708 -8.804 -2.212 1.00 92.62 113 ALA A CA 1
ATOM 879 C C . ALA A 1 113 ? 13.975 -9.665 -3.459 1.00 92.62 113 ALA A C 1
ATOM 881 O O . ALA A 1 113 ? 15.075 -9.628 -4.013 1.00 92.62 113 ALA A O 1
ATOM 882 N N . ALA A 1 114 ? 12.972 -10.412 -3.931 1.00 93.50 114 ALA A N 1
ATOM 883 C CA . ALA A 1 114 ? 13.073 -11.204 -5.154 1.00 93.50 114 ALA A CA 1
ATOM 884 C C . ALA A 1 114 ? 13.263 -10.328 -6.406 1.00 93.50 114 ALA A C 1
ATOM 886 O O . ALA A 1 114 ? 14.093 -10.654 -7.255 1.00 93.50 114 ALA A O 1
ATOM 887 N N . LEU A 1 115 ? 12.550 -9.200 -6.510 1.00 92.44 115 LEU A N 1
ATOM 888 C CA . LEU A 1 115 ? 12.704 -8.246 -7.616 1.00 92.44 115 LEU A CA 1
ATOM 889 C C . LEU A 1 115 ? 14.108 -7.633 -7.654 1.00 92.44 115 LEU A C 1
ATOM 891 O O . LEU A 1 115 ? 14.700 -7.557 -8.732 1.00 92.44 115 LEU A O 1
ATOM 895 N N . CYS A 1 116 ? 14.659 -7.264 -6.494 1.00 92.50 116 CYS A N 1
ATOM 896 C CA . CYS A 1 116 ? 16.027 -6.756 -6.393 1.00 92.50 116 CYS A CA 1
ATOM 897 C C . CYS A 1 116 ? 17.062 -7.819 -6.784 1.00 92.50 116 CYS A C 1
ATOM 899 O O . CYS A 1 116 ? 17.937 -7.556 -7.604 1.00 92.50 116 CYS A O 1
ATOM 901 N N . LYS A 1 117 ? 16.933 -9.049 -6.264 1.00 93.00 117 LYS A N 1
ATOM 902 C CA . LYS A 1 117 ? 17.833 -10.166 -6.613 1.00 93.00 117 LYS A CA 1
ATOM 903 C C . LYS A 1 117 ? 17.799 -10.512 -8.102 1.00 93.00 117 LYS A C 1
ATOM 905 O O . LYS A 1 117 ? 18.818 -10.898 -8.658 1.00 93.00 117 LYS A O 1
ATOM 910 N N . AL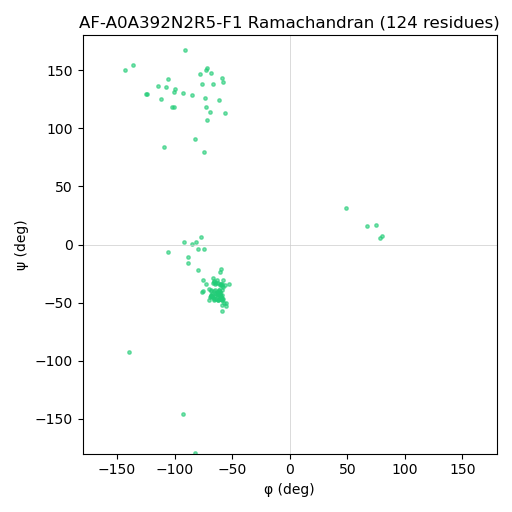A A 1 118 ? 16.641 -10.366 -8.744 1.00 92.81 118 ALA A N 1
ATOM 911 C CA . ALA A 1 118 ? 16.467 -10.611 -10.172 1.00 92.81 118 ALA A CA 1
ATOM 912 C C . ALA A 1 118 ? 16.918 -9.438 -11.067 1.00 92.81 118 ALA A C 1
ATOM 914 O O . ALA A 1 118 ? 16.716 -9.503 -12.278 1.00 92.81 118 ALA A O 1
ATOM 915 N N . GLY A 1 119 ? 17.454 -8.350 -10.498 1.00 90.56 119 GLY A N 1
ATOM 916 C CA . GLY A 1 119 ? 17.857 -7.155 -11.250 1.00 90.56 119 GLY A CA 1
ATOM 917 C C . GLY A 1 119 ? 16.689 -6.386 -11.879 1.00 90.56 119 GLY A C 1
ATOM 918 O O . GLY A 1 119 ? 16.899 -5.571 -12.772 1.00 90.56 119 GLY A O 1
ATOM 919 N N . LYS A 1 120 ? 15.449 -6.647 -11.440 1.00 87.75 120 LYS A N 1
ATOM 920 C CA . LYS A 1 120 ? 14.230 -5.992 -11.951 1.00 87.75 120 LYS A CA 1
ATOM 921 C C . LYS A 1 120 ? 13.888 -4.703 -11.207 1.00 87.75 120 LYS A C 1
ATOM 923 O O . LYS A 1 120 ? 13.069 -3.923 -11.684 1.00 87.75 120 LYS A O 1
ATOM 928 N N . ALA A 1 121 ? 14.486 -4.499 -10.039 1.00 86.06 121 ALA A N 1
ATOM 929 C CA . ALA A 1 121 ? 14.384 -3.282 -9.253 1.00 86.06 121 ALA A CA 1
ATOM 930 C C . ALA A 1 121 ? 15.734 -2.999 -8.588 1.00 86.06 121 ALA A C 1
ATOM 932 O O . ALA A 1 121 ? 16.468 -3.925 -8.249 1.00 86.06 121 ALA A O 1
ATOM 933 N N . SER A 1 122 ? 16.033 -1.724 -8.373 1.00 83.19 122 SER A N 1
ATOM 934 C CA . SER A 1 122 ? 17.165 -1.299 -7.554 1.00 83.19 122 SER A CA 1
ATOM 935 C C . SER A 1 122 ? 16.628 -0.747 -6.245 1.00 83.19 122 SER A C 1
ATOM 937 O O . SER A 1 122 ? 15.691 0.052 -6.249 1.00 83.19 122 SER A O 1
ATOM 939 N N . SER A 1 123 ? 17.239 -1.121 -5.124 1.00 69.81 123 SER A N 1
ATOM 940 C CA . SER A 1 123 ? 17.006 -0.442 -3.854 1.00 69.81 123 SER A CA 1
ATOM 941 C C . SER A 1 123 ? 17.723 0.908 -3.888 1.00 69.81 123 SER A C 1
ATOM 943 O O . SER A 1 123 ? 18.835 1.040 -3.384 1.00 69.81 123 SER A O 1
ATOM 945 N N . HIS A 1 124 ? 17.131 1.910 -4.536 1.00 61.66 124 HIS A N 1
ATOM 946 C CA . HIS A 1 124 ? 17.478 3.284 -4.193 1.00 61.66 124 HIS A CA 1
ATOM 947 C C . HIS A 1 124 ? 16.851 3.556 -2.827 1.00 61.66 124 HIS A C 1
ATOM 949 O O . HIS A 1 124 ? 15.629 3.606 -2.692 1.00 61.66 124 HIS A O 1
ATOM 955 N N . LEU A 1 125 ? 17.701 3.614 -1.802 1.00 42.09 125 LEU A N 1
ATOM 956 C CA . LEU A 1 125 ? 17.330 4.162 -0.505 1.00 42.09 125 LEU A CA 1
ATOM 957 C C . LEU A 1 125 ? 16.949 5.631 -0.723 1.00 42.09 125 LEU A C 1
ATOM 959 O O . LEU A 1 125 ? 17.731 6.387 -1.298 1.00 42.09 125 LEU A O 1
ATOM 963 N N . LEU A 1 126 ? 15.732 5.984 -0.308 1.00 38.31 126 LEU A N 1
ATOM 964 C CA . LEU A 1 126 ? 15.362 7.366 -0.006 1.00 38.31 126 LEU A CA 1
ATOM 965 C C . LEU A 1 126 ? 16.074 7.826 1.261 1.00 38.31 126 LEU A C 1
ATOM 967 O O . LEU A 1 126 ? 16.159 6.992 2.194 1.00 38.31 126 LEU A O 1
#

InterPro domains:
  IPR006084 XPG/Rad2 endonuclease [PR00853] (30-49)
  IPR006084 XPG/Rad2 endonuclease [PR00853] (94-111)
  IPR006084 XPG/Rad2 endonuclease [PTHR11081] (6-120)
  IPR006085 XPG, N-terminal [PF00752] (8-56)
  IPR006085 XPG, N-terminal [SM00485] (1-56)
  IPR006086 XPG-I domain [PF00867] (98-122)
  IPR019974 XPG conserved site [PS00842] (98-112)
  IPR029060 PIN-like domain superfamily [SSF88723] (2-121)